Protein AF-A0A5C8SJ07-F1 (afdb_monomer_lite)

pLDDT: mean 75.59, std 15.66, range [39.44, 93.31]

Secondary structure (DSSP, 8-state):
--------------PPP---EEEEEEEEE-TTS-EEEEEEEEEEETTEEEEEEEEEE---TT-PPPEEEEEEEEE---SSEEEEEETTEEEEEESSSS---EE-STTS--S---EEEEE-

Structure (mmCIF, N/CA/C/O backbone):
data_AF-A0A5C8SJ07-F1
#
_entry.id   AF-A0A5C8SJ07-F1
#
loop_
_atom_site.group_PDB
_atom_site.id
_atom_site.type_symbol
_atom_site.label_atom_id
_atom_site.label_alt_id
_atom_site.label_comp_id
_atom_site.label_asym_id
_atom_site.label_entity_id
_atom_site.label_seq_id
_atom_site.pdbx_PDB_ins_code
_atom_site.Cartn_x
_atom_site.Cartn_y
_atom_site.Cartn_z
_atom_site.occupancy
_atom_site.B_iso_or_equiv
_atom_site.auth_seq_id
_atom_site.auth_comp_id
_atom_site.auth_asym_id
_atom_site.auth_atom_id
_atom_site.pdbx_PDB_model_num
ATOM 1 N N . MET A 1 1 ? 43.502 6.913 -53.478 1.00 39.53 1 MET A N 1
ATOM 2 C CA . MET A 1 1 ? 42.102 6.444 -53.401 1.00 39.53 1 MET A CA 1
ATOM 3 C C . MET A 1 1 ? 41.666 6.521 -51.945 1.00 39.53 1 MET A C 1
ATOM 5 O O . MET A 1 1 ? 42.313 5.914 -51.105 1.00 39.53 1 MET A O 1
ATOM 9 N N . ARG A 1 2 ? 40.687 7.379 -51.635 1.00 44.50 2 ARG A N 1
ATOM 10 C CA . ARG A 1 2 ? 40.181 7.646 -50.279 1.00 44.50 2 ARG A CA 1
ATOM 11 C C . ARG A 1 2 ? 38.867 6.889 -50.107 1.00 44.50 2 ARG A C 1
ATOM 13 O O . ARG A 1 2 ? 37.869 7.284 -50.701 1.00 44.50 2 ARG A O 1
ATOM 20 N N . THR A 1 3 ? 38.880 5.816 -49.329 1.00 44.19 3 THR A N 1
ATOM 21 C CA . THR A 1 3 ? 37.678 5.039 -49.014 1.00 44.19 3 THR A CA 1
ATOM 22 C C . THR A 1 3 ? 37.100 5.573 -47.709 1.00 44.19 3 THR A C 1
ATOM 24 O O . THR A 1 3 ? 37.643 5.321 -46.637 1.00 44.19 3 THR A O 1
ATOM 27 N N . PHE A 1 4 ? 36.036 6.370 -47.801 1.00 48.09 4 PHE A N 1
ATOM 28 C CA . PHE A 1 4 ? 35.247 6.788 -46.645 1.00 48.09 4 PHE A CA 1
ATOM 29 C C . PHE A 1 4 ? 34.226 5.691 -46.335 1.00 48.09 4 PHE A C 1
ATOM 31 O O . PHE A 1 4 ? 33.325 5.441 -47.131 1.00 48.09 4 PHE A O 1
ATOM 38 N N . LEU A 1 5 ? 34.383 5.029 -45.190 1.00 53.88 5 LEU A N 1
ATOM 39 C CA . LEU A 1 5 ? 33.366 4.149 -44.621 1.00 53.88 5 LEU A CA 1
ATOM 40 C C . LEU A 1 5 ? 32.414 5.004 -43.781 1.00 53.88 5 LEU A C 1
ATOM 42 O O . LEU A 1 5 ? 32.796 5.539 -42.741 1.00 53.88 5 LEU A O 1
ATOM 46 N N . THR A 1 6 ? 31.180 5.155 -44.246 1.00 49.78 6 THR A N 1
ATOM 47 C CA . THR A 1 6 ? 30.078 5.745 -43.486 1.00 49.78 6 THR A CA 1
ATOM 48 C C . THR A 1 6 ? 29.565 4.731 -42.461 1.00 49.78 6 THR A C 1
ATOM 50 O O . THR A 1 6 ? 28.969 3.717 -42.816 1.00 49.78 6 THR A O 1
ATOM 53 N N . LEU A 1 7 ? 29.793 5.005 -41.172 1.00 47.59 7 LEU A N 1
ATOM 54 C CA . LEU A 1 7 ? 29.119 4.312 -40.072 1.00 47.59 7 LEU A CA 1
ATOM 55 C C . LEU A 1 7 ? 27.637 4.714 -40.063 1.00 47.59 7 LEU A C 1
ATOM 57 O O . LEU A 1 7 ? 27.302 5.867 -39.796 1.00 47.59 7 LEU A O 1
ATOM 61 N N . ALA A 1 8 ? 26.747 3.760 -40.326 1.00 51.72 8 ALA A N 1
ATOM 62 C CA . ALA A 1 8 ? 25.323 3.913 -40.067 1.00 51.72 8 ALA A CA 1
ATOM 63 C C . ALA A 1 8 ? 25.077 3.795 -38.553 1.00 51.72 8 ALA A C 1
ATOM 65 O O . ALA A 1 8 ? 25.180 2.713 -37.977 1.00 51.72 8 ALA A O 1
ATOM 66 N N . ALA A 1 9 ? 24.777 4.917 -37.900 1.00 52.88 9 ALA A N 1
ATOM 67 C CA . ALA A 1 9 ? 24.314 4.933 -36.520 1.00 52.88 9 ALA A CA 1
ATOM 68 C C . ALA A 1 9 ? 22.879 4.388 -36.470 1.00 52.88 9 ALA A C 1
ATOM 70 O O . ALA A 1 9 ? 21.928 5.071 -36.850 1.00 52.88 9 ALA A O 1
ATOM 71 N N . VAL A 1 10 ? 22.716 3.147 -36.010 1.00 51.97 10 VAL A N 1
ATOM 72 C CA . VAL A 1 10 ? 21.402 2.601 -35.659 1.00 51.97 10 VAL A CA 1
ATOM 73 C C . VAL A 1 10 ? 20.993 3.241 -34.334 1.00 51.97 10 VAL A C 1
ATOM 75 O O . VAL A 1 10 ? 21.358 2.772 -33.259 1.00 51.97 10 VAL A O 1
ATOM 78 N N . ALA A 1 11 ? 20.268 4.356 -34.408 1.00 48.34 11 ALA A N 1
ATOM 79 C CA . ALA A 1 11 ? 19.545 4.892 -33.266 1.00 48.34 11 ALA A CA 1
ATOM 80 C C . ALA A 1 11 ? 18.408 3.916 -32.940 1.00 48.34 11 ALA A C 1
ATOM 82 O O . ALA A 1 11 ? 17.353 3.933 -33.574 1.00 48.34 11 ALA A O 1
ATOM 83 N N . ALA A 1 12 ? 18.645 3.020 -31.983 1.00 45.56 12 ALA A N 1
ATOM 84 C CA . ALA A 1 12 ? 17.585 2.239 -31.374 1.00 45.56 12 ALA A CA 1
ATOM 85 C C . ALA A 1 12 ? 16.629 3.221 -30.684 1.00 45.56 12 ALA A C 1
ATOM 87 O O . ALA A 1 12 ? 16.928 3.752 -29.616 1.00 45.56 12 ALA A O 1
ATOM 88 N N . LEU A 1 13 ? 15.498 3.499 -31.332 1.00 41.69 13 LEU A N 1
ATOM 89 C CA . LEU A 1 13 ? 14.326 4.085 -30.698 1.00 41.69 13 LEU A CA 1
ATOM 90 C C . LEU A 1 13 ? 13.856 3.082 -29.643 1.00 41.69 13 LEU A C 1
ATOM 92 O O . LEU A 1 13 ? 13.062 2.188 -29.924 1.00 41.69 13 LEU A O 1
ATOM 96 N N . SER A 1 14 ? 14.398 3.190 -28.433 1.00 39.44 14 SER A N 1
ATOM 97 C CA . SER A 1 14 ? 13.828 2.565 -27.253 1.00 39.44 14 SER A CA 1
ATOM 98 C C . SER A 1 14 ? 12.469 3.217 -27.027 1.00 39.44 14 SER A C 1
ATOM 100 O O . SER A 1 14 ? 12.353 4.269 -26.401 1.00 39.44 14 SER A O 1
ATOM 102 N N . THR A 1 15 ? 11.419 2.608 -27.581 1.00 41.66 15 THR A N 1
ATOM 103 C CA . THR A 1 15 ? 10.057 2.818 -27.091 1.00 41.66 15 THR A CA 1
ATOM 104 C C . THR A 1 15 ? 10.117 2.691 -25.573 1.00 41.66 15 THR A C 1
ATOM 106 O O . THR A 1 15 ? 10.616 1.659 -25.104 1.00 41.66 15 THR A O 1
ATOM 109 N N . PRO A 1 16 ? 9.701 3.710 -24.796 1.00 42.84 16 PRO A N 1
ATOM 110 C CA . PRO A 1 16 ? 9.651 3.564 -23.353 1.00 42.84 16 PRO A CA 1
ATOM 111 C C . PRO A 1 16 ? 8.791 2.333 -23.086 1.00 42.84 16 PRO A C 1
ATOM 113 O O . PRO A 1 16 ? 7.651 2.269 -23.548 1.00 42.84 16 PRO A O 1
ATOM 116 N N . ALA A 1 17 ? 9.383 1.322 -22.445 1.00 46.50 17 ALA A N 1
ATOM 117 C CA . ALA A 1 17 ? 8.635 0.168 -21.976 1.00 46.50 17 ALA A CA 1
ATOM 118 C C . ALA A 1 17 ? 7.409 0.711 -21.238 1.00 46.50 17 ALA A C 1
ATOM 120 O O . ALA A 1 17 ? 7.554 1.652 -20.448 1.00 46.50 17 ALA A O 1
ATOM 121 N N . ALA A 1 18 ? 6.225 0.201 -21.587 1.00 49.78 18 ALA A N 1
ATOM 122 C CA . ALA A 1 18 ? 4.975 0.614 -20.971 1.00 49.78 18 ALA A CA 1
ATOM 123 C C . ALA A 1 18 ? 5.182 0.686 -19.454 1.00 49.78 18 ALA A C 1
ATOM 125 O O . ALA A 1 18 ? 5.782 -0.209 -18.856 1.00 49.78 18 ALA A O 1
ATOM 126 N N . ALA A 1 19 ? 4.799 1.815 -18.867 1.00 59.19 19 ALA A N 1
ATOM 127 C CA . ALA A 1 19 ? 4.928 2.032 -17.442 1.00 59.19 19 ALA A CA 1
ATOM 128 C C . ALA A 1 19 ? 3.984 1.055 -16.739 1.00 59.19 19 ALA A C 1
ATOM 130 O O . ALA A 1 19 ? 2.793 1.333 -16.630 1.00 59.19 19 ALA A O 1
ATOM 131 N N . ASP A 1 20 ? 4.493 -0.107 -16.325 1.00 72.00 20 ASP A N 1
ATOM 132 C CA . ASP A 1 20 ? 3.668 -1.109 -15.661 1.00 72.00 20 ASP A CA 1
ATOM 133 C C . ASP A 1 20 ? 3.069 -0.490 -14.396 1.00 72.00 20 ASP A C 1
ATOM 135 O O . ASP A 1 20 ? 3.786 -0.143 -13.447 1.00 72.00 20 ASP A O 1
ATOM 139 N N . ARG A 1 21 ? 1.744 -0.333 -14.385 1.00 82.69 21 ARG A N 1
ATOM 140 C CA . ARG A 1 21 ? 1.019 0.186 -13.231 1.00 82.69 21 ARG A CA 1
ATOM 141 C C . ARG A 1 21 ? 0.333 -0.953 -12.499 1.00 82.69 21 ARG A C 1
ATOM 143 O O . ARG A 1 21 ? -0.510 -1.653 -13.060 1.00 82.69 21 ARG A O 1
ATOM 150 N N . PHE A 1 22 ? 0.634 -1.092 -11.214 1.00 79.38 22 PHE A N 1
ATOM 151 C CA . PHE A 1 22 ? 0.005 -2.068 -10.331 1.00 79.38 22 PHE A CA 1
ATOM 152 C C . PHE A 1 22 ? -0.730 -1.381 -9.191 1.00 79.38 22 PHE A C 1
ATOM 154 O O . PHE A 1 22 ? -0.283 -0.381 -8.632 1.00 79.38 22 PHE A O 1
ATOM 161 N N . GLU A 1 23 ? -1.855 -1.962 -8.806 1.00 84.75 23 GLU A N 1
ATOM 162 C CA . GLU A 1 23 ? -2.587 -1.593 -7.611 1.00 84.75 23 GLU A CA 1
ATOM 163 C C . GLU A 1 23 ? -2.786 -2.819 -6.723 1.00 84.75 23 GLU A C 1
ATOM 165 O O . GLU A 1 23 ? -3.324 -3.837 -7.160 1.00 84.75 23 GLU A O 1
ATOM 170 N N . ALA A 1 24 ? -2.385 -2.701 -5.461 1.00 82.31 24 ALA A N 1
ATOM 171 C CA . ALA A 1 24 ? -2.634 -3.685 -4.422 1.00 82.31 24 ALA A CA 1
ATOM 172 C C . ALA A 1 24 ? -3.577 -3.094 -3.374 1.00 82.31 24 ALA A C 1
ATOM 174 O O . ALA A 1 24 ? -3.329 -2.011 -2.839 1.00 82.31 24 ALA A O 1
ATOM 175 N N . ARG A 1 25 ? -4.658 -3.812 -3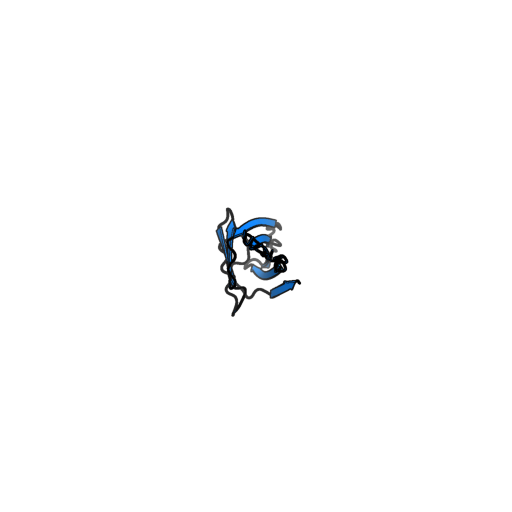.062 1.00 86.31 25 ARG A N 1
ATOM 176 C CA . ARG A 1 25 ? -5.587 -3.444 -1.985 1.00 86.31 25 ARG A CA 1
ATOM 177 C C . ARG A 1 25 ? -5.615 -4.505 -0.909 1.00 86.31 25 ARG A C 1
ATOM 179 O O . ARG A 1 25 ? -5.798 -5.674 -1.227 1.00 86.31 25 ARG A O 1
ATOM 186 N N . LEU A 1 26 ? -5.518 -4.088 0.344 1.00 85.50 26 LEU A N 1
ATOM 187 C CA . LEU A 1 26 ? -5.657 -4.953 1.504 1.00 85.50 26 LEU A CA 1
ATOM 188 C C . LEU A 1 26 ? -6.675 -4.354 2.470 1.00 85.50 26 LEU A C 1
ATOM 190 O O . LEU A 1 26 ? -6.654 -3.152 2.709 1.00 85.50 26 LEU A O 1
ATOM 194 N N . VAL A 1 27 ? -7.548 -5.191 3.024 1.00 87.50 27 VAL A N 1
ATOM 195 C CA . VAL A 1 27 ? -8.564 -4.793 4.003 1.00 87.50 27 VAL A CA 1
ATOM 196 C C . VAL A 1 27 ? -8.521 -5.781 5.160 1.00 87.50 27 VAL A C 1
ATOM 198 O O . VAL A 1 27 ? -8.497 -6.990 4.932 1.00 87.50 27 VAL A O 1
ATOM 201 N N . ALA A 1 28 ? -8.493 -5.276 6.390 1.00 87.12 28 ALA A N 1
ATOM 202 C CA . ALA A 1 28 ? -8.498 -6.085 7.600 1.00 87.12 28 ALA A CA 1
ATOM 203 C C . ALA A 1 28 ? -9.395 -5.447 8.673 1.00 87.12 28 ALA A C 1
ATOM 205 O O . ALA A 1 28 ? -9.332 -4.231 8.868 1.00 87.12 28 ALA A O 1
ATOM 206 N N . PRO A 1 29 ? -10.201 -6.236 9.402 1.00 87.81 29 PRO A N 1
ATOM 207 C CA . PRO A 1 29 ? -10.935 -5.729 10.553 1.00 87.81 29 PRO A CA 1
ATOM 208 C C . PRO A 1 29 ? -9.979 -5.401 11.710 1.00 87.81 29 PRO A C 1
ATOM 210 O O . PRO A 1 29 ? -8.948 -6.057 11.888 1.00 87.81 29 PRO A O 1
ATOM 213 N N . THR A 1 30 ? -10.331 -4.413 12.530 1.00 83.62 30 THR A N 1
ATOM 214 C CA . THR A 1 30 ? -9.642 -4.150 13.799 1.00 83.62 30 THR A CA 1
ATOM 215 C C . THR A 1 30 ? -10.284 -4.945 14.936 1.00 83.62 30 THR A C 1
ATOM 217 O O . THR A 1 30 ? -11.494 -5.188 14.912 1.00 83.62 30 THR A O 1
ATOM 220 N N . PRO A 1 31 ? -9.523 -5.308 15.986 1.00 83.75 31 PRO A N 1
ATOM 221 C CA . PRO A 1 31 ? -10.082 -5.964 17.172 1.00 83.75 31 PRO A CA 1
ATOM 222 C C . PRO A 1 31 ? -11.213 -5.176 17.858 1.00 83.75 31 PRO A C 1
ATOM 224 O O . PRO A 1 31 ? -12.008 -5.750 18.596 1.00 83.75 31 PRO A O 1
ATOM 227 N N . GLN A 1 32 ? -11.282 -3.861 17.640 1.00 86.00 32 GLN A N 1
ATOM 228 C CA . GLN A 1 32 ? -12.263 -2.951 18.232 1.00 86.00 32 GLN A CA 1
ATOM 229 C C . GLN A 1 32 ? -13.524 -2.756 17.367 1.00 86.00 32 GLN A C 1
ATOM 231 O O . GLN A 1 32 ? -14.389 -1.967 17.742 1.00 86.00 32 GLN A O 1
ATOM 236 N N . GLY A 1 33 ? -13.658 -3.481 16.249 1.00 83.06 33 GLY A N 1
ATOM 237 C CA . GLY A 1 33 ? -14.846 -3.434 15.386 1.00 83.06 33 GLY A CA 1
ATOM 238 C C . GLY A 1 33 ? -14.802 -2.361 14.294 1.00 83.06 33 GLY A C 1
ATOM 239 O O . GLY A 1 33 ? -15.850 -1.920 13.836 1.00 83.06 33 GLY A O 1
ATOM 240 N N . GLY A 1 34 ? -13.605 -1.924 13.904 1.00 87.75 34 GLY A N 1
ATOM 241 C CA . GLY A 1 34 ? -13.357 -1.030 12.773 1.00 87.75 34 GLY A CA 1
ATOM 242 C C . GLY A 1 34 ? -12.761 -1.746 11.563 1.00 87.75 34 GLY A C 1
ATOM 243 O O . GLY A 1 34 ? -12.554 -2.961 11.585 1.00 87.75 34 GLY A O 1
ATOM 244 N N . ILE A 1 35 ? -12.419 -0.983 10.525 1.00 90.31 35 ILE A N 1
ATOM 245 C CA . ILE A 1 35 ? -11.753 -1.482 9.315 1.00 90.31 35 ILE A CA 1
ATOM 246 C C . ILE A 1 35 ? -10.467 -0.686 9.078 1.00 90.31 35 ILE A C 1
ATOM 248 O O . ILE A 1 35 ? -10.462 0.543 9.113 1.00 90.31 35 ILE A O 1
ATOM 252 N N . LEU A 1 36 ? -9.375 -1.403 8.814 1.00 89.94 36 LEU A N 1
ATOM 253 C CA . LEU A 1 36 ? -8.164 -0.853 8.217 1.00 89.94 36 LEU A CA 1
ATOM 254 C C . LEU A 1 36 ? -8.111 -1.266 6.749 1.00 89.94 36 LEU A C 1
ATOM 256 O O . LEU A 1 36 ? -8.281 -2.441 6.419 1.00 89.94 36 LEU A O 1
ATOM 260 N N . ALA A 1 37 ? -7.788 -0.325 5.873 1.00 90.12 37 ALA A N 1
ATOM 261 C CA . ALA A 1 37 ? -7.526 -0.577 4.468 1.00 90.12 37 ALA A CA 1
ATOM 262 C C . ALA A 1 37 ? -6.179 0.025 4.055 1.00 90.12 37 ALA A C 1
ATOM 264 O O . ALA A 1 37 ? -5.816 1.116 4.485 1.00 90.12 37 ALA A O 1
ATOM 265 N N . ALA A 1 38 ? -5.440 -0.677 3.202 1.00 89.62 38 ALA A N 1
ATOM 266 C CA . ALA A 1 38 ? -4.289 -0.146 2.487 1.00 89.62 38 ALA A CA 1
ATOM 267 C C . ALA A 1 38 ? -4.530 -0.246 0.986 1.00 89.62 38 ALA A C 1
ATOM 269 O O . ALA A 1 38 ? -4.963 -1.281 0.476 1.00 89.62 38 ALA A O 1
ATOM 270 N N . ARG A 1 39 ? -4.201 0.828 0.277 1.00 90.31 39 ARG A N 1
ATOM 271 C CA . ARG A 1 39 ? -4.152 0.891 -1.179 1.00 90.31 39 ARG A CA 1
ATOM 272 C C . ARG A 1 39 ? -2.754 1.323 -1.586 1.00 90.31 39 ARG A C 1
ATOM 274 O O . ARG A 1 39 ? -2.353 2.442 -1.288 1.00 90.31 39 ARG A O 1
ATOM 281 N N . LEU A 1 40 ? -2.033 0.451 -2.273 1.00 87.88 40 LEU A N 1
ATOM 282 C CA . LEU A 1 40 ? -0.717 0.728 -2.829 1.00 87.88 40 LEU A CA 1
ATOM 283 C C . LEU A 1 40 ? -0.835 0.820 -4.346 1.00 87.88 40 LEU A C 1
ATOM 285 O O . LEU A 1 40 ? -1.309 -0.116 -4.980 1.00 87.88 40 LEU A O 1
ATOM 289 N N . ILE A 1 41 ? -0.408 1.943 -4.904 1.00 89.56 41 ILE A N 1
ATOM 290 C CA . ILE A 1 41 ? -0.244 2.163 -6.337 1.00 89.56 41 ILE A CA 1
ATOM 291 C C . ILE A 1 41 ? 1.250 2.156 -6.620 1.00 89.56 41 ILE A C 1
ATOM 293 O O . ILE A 1 41 ? 2.024 2.771 -5.887 1.00 89.56 41 ILE A O 1
ATOM 297 N N . VAL A 1 42 ? 1.636 1.449 -7.667 1.00 86.88 42 VAL A N 1
ATOM 298 C CA . VAL A 1 42 ? 3.008 1.263 -8.114 1.00 86.88 42 VAL A CA 1
ATOM 299 C C . VAL A 1 42 ? 3.037 1.624 -9.589 1.00 86.88 42 VAL A C 1
ATOM 301 O O . VAL A 1 42 ? 2.315 1.013 -10.365 1.00 86.88 42 VAL A O 1
ATOM 304 N N . ASP A 1 43 ? 3.851 2.599 -9.962 1.00 87.75 43 ASP A N 1
ATOM 305 C CA . ASP A 1 43 ? 4.061 3.039 -11.336 1.00 87.75 43 ASP A CA 1
ATOM 306 C C . ASP A 1 43 ? 5.525 2.749 -11.709 1.00 87.75 43 ASP A C 1
ATOM 308 O O . ASP A 1 43 ? 6.448 3.408 -11.216 1.00 87.75 43 ASP A O 1
ATOM 312 N N . GLY A 1 44 ? 5.751 1.725 -12.533 1.00 82.31 44 GLY A N 1
ATOM 313 C CA . GLY A 1 44 ? 7.068 1.384 -13.071 1.00 82.31 44 GLY A CA 1
ATOM 314 C C . GLY A 1 44 ? 7.476 2.307 -14.219 1.00 82.31 44 GLY A C 1
ATOM 315 O O . GLY A 1 44 ? 6.633 2.816 -14.949 1.00 82.31 44 GLY A O 1
ATOM 316 N N . GLY A 1 45 ? 8.774 2.539 -14.407 1.00 77.94 45 GLY A N 1
ATOM 317 C CA . GLY A 1 45 ? 9.262 3.304 -15.550 1.00 77.94 45 GLY A CA 1
ATOM 318 C C . GLY A 1 45 ? 10.781 3.263 -15.731 1.00 77.94 45 GLY A C 1
ATOM 319 O O . GLY A 1 45 ? 11.503 2.690 -14.908 1.00 77.94 45 GLY A O 1
ATOM 320 N N . PRO A 1 46 ? 11.296 3.889 -16.806 1.00 69.25 46 PRO A N 1
ATOM 321 C CA . PRO A 1 46 ? 12.730 4.021 -17.039 1.00 69.25 46 PRO A CA 1
ATOM 322 C C . PRO A 1 46 ? 13.350 4.879 -15.926 1.00 69.25 46 PRO A C 1
ATOM 324 O O . PRO A 1 46 ? 13.238 6.102 -15.926 1.00 69.25 46 PRO A O 1
ATOM 327 N N . GLY A 1 47 ? 13.954 4.222 -14.935 1.00 75.69 47 GLY A N 1
ATOM 328 C CA . GLY A 1 47 ? 14.533 4.865 -13.749 1.00 75.69 47 GLY A CA 1
ATOM 329 C C . GLY A 1 47 ? 14.066 4.295 -12.409 1.00 75.69 47 GLY A C 1
ATOM 330 O O . GLY A 1 47 ? 14.558 4.739 -11.375 1.00 75.69 47 GLY A O 1
ATOM 331 N N . GLY A 1 48 ? 13.154 3.318 -12.403 1.00 83.75 48 GLY A N 1
ATOM 332 C CA . GLY A 1 48 ? 12.713 2.647 -11.184 1.00 83.75 48 GLY A CA 1
ATOM 333 C C . GLY A 1 48 ? 11.199 2.607 -11.050 1.00 83.75 48 GLY A C 1
ATOM 334 O O . GLY A 1 48 ? 10.457 2.651 -12.028 1.00 83.75 48 GLY A O 1
ATOM 335 N N . VAL A 1 49 ? 10.748 2.531 -9.807 1.00 85.94 49 VAL A N 1
ATOM 336 C CA . VAL A 1 49 ? 9.341 2.417 -9.448 1.00 85.94 49 VAL A CA 1
ATOM 337 C C . VAL A 1 49 ? 8.967 3.600 -8.576 1.00 85.94 49 VAL A C 1
ATOM 339 O O . VAL A 1 49 ? 9.640 3.882 -7.585 1.00 85.94 49 VAL A O 1
ATOM 342 N N . ARG A 1 50 ? 7.885 4.293 -8.920 1.00 91.31 50 ARG A N 1
ATOM 343 C CA . ARG A 1 50 ? 7.223 5.243 -8.023 1.00 91.31 50 ARG A CA 1
ATOM 344 C C . ARG A 1 50 ? 6.098 4.518 -7.321 1.00 91.31 50 ARG A C 1
ATOM 346 O O . ARG A 1 50 ? 5.397 3.720 -7.931 1.00 91.31 50 ARG A O 1
ATOM 353 N N . TRP A 1 51 ? 5.917 4.787 -6.042 1.00 89.75 51 TRP A N 1
ATOM 354 C CA . TRP A 1 51 ? 4.842 4.173 -5.284 1.00 89.75 51 TRP A CA 1
ATOM 355 C C . TRP A 1 51 ? 4.095 5.215 -4.465 1.00 89.75 51 TRP A C 1
ATOM 357 O O . TRP A 1 51 ? 4.657 6.213 -4.016 1.00 89.75 51 TRP A O 1
ATOM 367 N N . THR A 1 52 ? 2.801 4.982 -4.283 1.00 91.94 52 THR A N 1
ATOM 368 C CA . THR A 1 52 ? 1.918 5.767 -3.421 1.00 91.94 52 THR A CA 1
ATOM 369 C C . THR A 1 52 ? 1.090 4.808 -2.586 1.00 91.94 52 THR A C 1
ATOM 371 O O . THR A 1 52 ? 0.391 3.959 -3.132 1.00 91.94 52 THR A O 1
ATOM 374 N N . MET A 1 53 ? 1.152 4.936 -1.265 1.00 90.44 53 MET A N 1
ATOM 375 C CA . MET A 1 53 ? 0.374 4.132 -0.333 1.00 90.44 53 MET A CA 1
ATOM 376 C C . MET A 1 53 ? -0.615 5.009 0.422 1.00 90.44 53 MET A C 1
ATOM 378 O O . MET A 1 53 ? -0.206 5.947 1.093 1.00 90.44 53 MET A O 1
ATOM 382 N N . ALA A 1 54 ? -1.899 4.680 0.358 1.00 92.06 54 ALA A N 1
ATOM 383 C CA . ALA A 1 54 ? -2.928 5.260 1.208 1.00 92.06 54 ALA A CA 1
ATOM 384 C C . ALA A 1 54 ? -3.368 4.226 2.245 1.00 92.06 54 ALA A C 1
ATOM 386 O O . ALA A 1 54 ? -3.764 3.117 1.882 1.00 92.06 54 ALA A O 1
ATOM 387 N N . CYS A 1 55 ? -3.308 4.594 3.520 1.00 90.62 55 CYS A N 1
ATOM 388 C CA . CYS A 1 55 ? -3.809 3.799 4.629 1.00 90.62 55 CYS A CA 1
ATOM 389 C C . CYS A 1 55 ? -5.003 4.503 5.258 1.00 90.62 55 CYS A C 1
ATOM 391 O O . CYS A 1 55 ? -4.903 5.644 5.713 1.00 90.62 55 CYS A O 1
ATOM 393 N N . THR A 1 56 ? -6.129 3.807 5.258 1.00 92.12 56 THR A N 1
ATOM 394 C CA . THR A 1 56 ? -7.404 4.275 5.782 1.00 92.12 56 THR A CA 1
ATOM 395 C C . THR A 1 56 ? -7.735 3.470 7.025 1.00 92.12 56 THR A C 1
ATOM 397 O O . THR A 1 56 ? -7.764 2.245 6.988 1.00 92.12 56 THR A O 1
ATOM 400 N N . ASP A 1 57 ? -7.986 4.170 8.119 1.00 91.12 57 ASP A N 1
ATOM 401 C CA . ASP A 1 57 ? -8.584 3.638 9.333 1.00 91.12 57 ASP A CA 1
ATOM 402 C C . ASP A 1 57 ? -9.987 4.222 9.420 1.00 91.12 57 ASP A C 1
ATOM 404 O O . ASP A 1 57 ? -10.131 5.437 9.522 1.00 91.12 57 ASP A O 1
ATOM 408 N N . GLU A 1 58 ? -11.021 3.392 9.328 1.00 90.25 58 GLU A N 1
ATOM 409 C CA . GLU A 1 58 ? -12.415 3.856 9.362 1.00 90.25 58 GLU A CA 1
ATOM 410 C C . GLU A 1 58 ? -12.868 4.265 10.773 1.00 90.25 58 GLU A C 1
ATOM 412 O O . GLU A 1 58 ? -13.997 4.716 10.958 1.00 90.25 58 GLU A O 1
ATOM 417 N N . GLY A 1 59 ? -11.984 4.165 11.770 1.00 85.31 59 GLY A N 1
ATOM 418 C CA . GLY A 1 59 ? -12.340 4.381 13.163 1.00 85.31 59 GLY A CA 1
ATOM 419 C C . GLY A 1 59 ? -12.908 3.109 13.777 1.00 85.31 59 GLY A C 1
ATOM 420 O O . GLY A 1 59 ? -12.629 2.008 13.309 1.00 85.31 59 GLY A O 1
ATOM 421 N N . ASP A 1 60 ? -13.633 3.219 14.883 1.00 87.62 60 ASP A N 1
ATOM 422 C CA . ASP A 1 60 ? -14.314 2.071 15.485 1.00 87.62 60 ASP A CA 1
ATOM 423 C C . ASP A 1 60 ? -15.574 2.475 16.260 1.00 87.62 60 ASP A C 1
ATOM 425 O O . ASP A 1 60 ? -15.857 3.653 16.490 1.00 87.62 60 ASP A O 1
ATOM 429 N N . LEU A 1 61 ? -16.320 1.461 16.707 1.00 80.56 61 LEU A N 1
ATOM 430 C CA . LEU A 1 61 ? -17.535 1.619 17.510 1.00 80.56 61 LEU A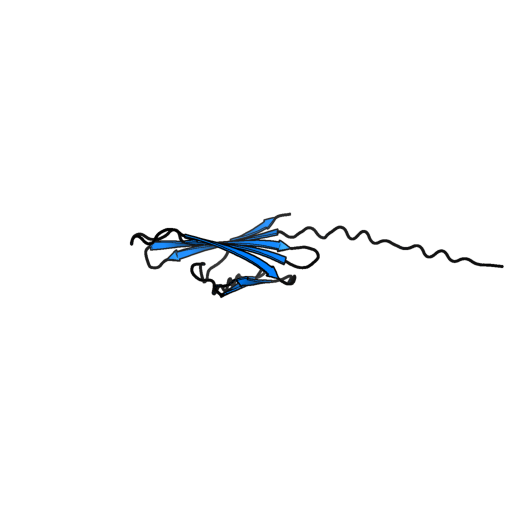 CA 1
ATOM 431 C C . LEU A 1 61 ? -17.275 2.222 18.903 1.00 80.56 61 LEU A C 1
ATOM 433 O O . LEU A 1 61 ? -18.221 2.555 19.610 1.00 80.56 61 LEU A O 1
ATOM 437 N N . ARG A 1 62 ? -16.007 2.361 19.314 1.00 83.44 62 ARG A N 1
ATOM 438 C CA . ARG A 1 62 ? -15.596 2.966 20.590 1.00 83.44 62 ARG A CA 1
ATOM 439 C C . ARG A 1 62 ? -15.272 4.456 20.449 1.00 83.44 62 ARG A C 1
ATOM 441 O O . ARG A 1 62 ? -14.785 5.061 21.400 1.00 83.44 62 ARG A O 1
ATOM 448 N N . GLY A 1 63 ? -15.557 5.049 19.289 1.00 81.88 63 GLY A N 1
ATOM 449 C CA . GLY A 1 63 ? -15.415 6.484 19.048 1.00 81.88 63 GLY A CA 1
ATOM 450 C C . GLY A 1 63 ? -14.025 6.904 18.576 1.00 81.88 63 GLY A C 1
ATOM 451 O O . GLY A 1 63 ? -13.734 8.100 18.540 1.00 81.88 63 GLY A O 1
ATOM 452 N N . ARG A 1 64 ? -13.154 5.962 18.192 1.00 86.25 64 ARG A N 1
ATOM 453 C CA . ARG A 1 64 ? -11.896 6.315 17.528 1.00 86.25 64 ARG A CA 1
ATOM 454 C C . ARG A 1 64 ? -12.218 6.938 16.163 1.00 86.25 64 ARG A C 1
ATOM 456 O O . ARG A 1 64 ? -12.937 6.315 15.385 1.00 86.25 64 ARG A O 1
ATOM 463 N N . PRO A 1 65 ? -11.708 8.141 15.847 1.00 87.00 65 PRO A N 1
ATOM 464 C CA . PRO A 1 65 ? -12.056 8.818 14.605 1.00 87.00 65 PRO A CA 1
ATOM 465 C C . PRO A 1 65 ? -11.400 8.142 13.403 1.00 87.00 65 PRO A C 1
ATOM 467 O O . PRO A 1 65 ? -10.280 7.631 13.507 1.00 87.00 65 PRO A O 1
ATOM 470 N N . ALA A 1 66 ? -12.072 8.226 12.255 1.00 90.44 66 ALA A N 1
ATOM 471 C CA . ALA A 1 66 ? -11.503 7.816 10.984 1.00 90.44 66 ALA A CA 1
ATOM 472 C C . ALA A 1 66 ? -10.269 8.665 10.631 1.00 90.44 66 ALA A C 1
ATOM 474 O O . ALA A 1 66 ? -10.225 9.870 10.896 1.00 90.44 66 ALA A O 1
ATOM 475 N N . ARG A 1 67 ? -9.251 8.043 10.032 1.00 91.69 67 ARG A N 1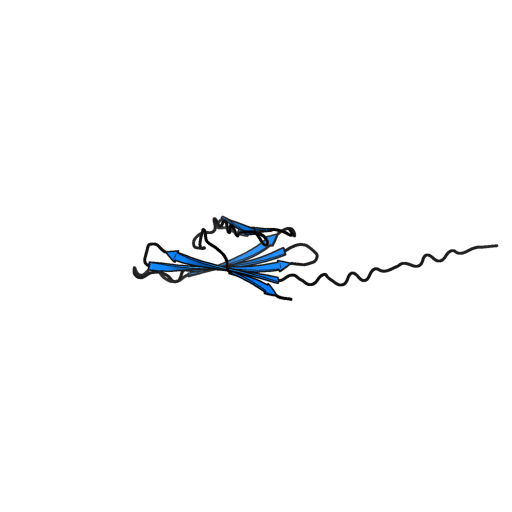
ATOM 476 C CA . ARG A 1 67 ? -8.010 8.701 9.604 1.00 91.69 67 ARG A CA 1
ATOM 477 C C . ARG A 1 67 ? -7.562 8.170 8.253 1.00 91.69 67 ARG A C 1
ATOM 479 O O . ARG A 1 67 ? -7.674 6.982 7.974 1.00 91.69 67 ARG A O 1
ATOM 486 N N . ILE A 1 68 ? -6.986 9.052 7.445 1.00 92.19 68 ILE A N 1
ATOM 487 C CA . ILE A 1 68 ? -6.329 8.693 6.189 1.00 92.19 68 ILE A CA 1
ATOM 488 C C . ILE A 1 68 ? -4.900 9.218 6.250 1.00 92.19 68 ILE A C 1
ATOM 490 O O . ILE A 1 68 ? -4.681 10.381 6.588 1.00 92.19 68 ILE A O 1
ATOM 494 N N . ARG A 1 69 ? -3.932 8.361 5.934 1.00 91.81 69 ARG A N 1
ATOM 495 C CA . ARG A 1 69 ? -2.526 8.736 5.765 1.00 91.81 69 ARG A CA 1
ATOM 496 C C . ARG A 1 69 ? -2.055 8.301 4.391 1.00 91.81 69 ARG A C 1
ATOM 498 O O . ARG A 1 69 ? -2.356 7.188 3.965 1.00 91.81 69 ARG A O 1
ATOM 505 N N . THR A 1 70 ? -1.321 9.178 3.718 1.00 93.31 70 THR A N 1
ATOM 506 C CA . THR A 1 70 ? -0.789 8.918 2.382 1.00 93.31 70 THR A CA 1
ATOM 507 C C . THR A 1 70 ? 0.720 9.074 2.397 1.00 93.31 70 THR A C 1
ATOM 509 O O . THR A 1 70 ? 1.244 10.082 2.865 1.00 93.31 70 THR A O 1
ATOM 512 N N . TYR A 1 71 ? 1.398 8.083 1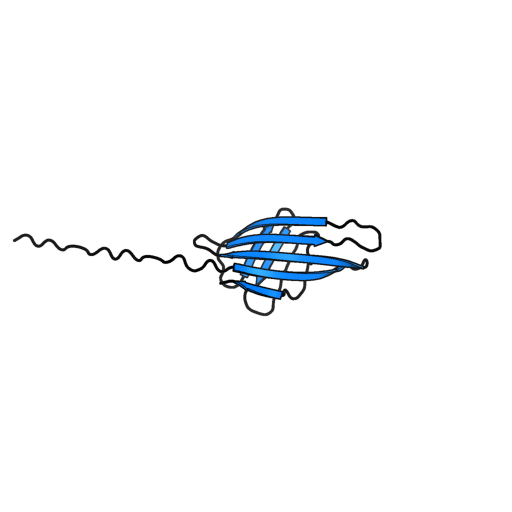.841 1.00 91.38 71 TYR A N 1
ATOM 513 C CA . TYR A 1 71 ? 2.840 8.012 1.699 1.00 91.38 71 TYR A CA 1
ATOM 514 C C . TYR A 1 71 ? 3.193 7.887 0.233 1.00 91.38 71 TYR A C 1
ATOM 516 O O . TYR A 1 71 ? 2.453 7.288 -0.546 1.00 91.38 71 TYR A O 1
ATOM 524 N N . GLN A 1 72 ? 4.347 8.415 -0.135 1.00 92.94 72 GLN A N 1
ATOM 525 C CA . GLN A 1 72 ? 4.862 8.310 -1.487 1.00 92.94 72 GLN A CA 1
ATOM 526 C C . GLN A 1 72 ? 6.374 8.186 -1.456 1.00 92.94 72 GLN A C 1
ATOM 528 O O . GLN A 1 72 ? 7.032 8.696 -0.547 1.00 92.94 72 GLN A O 1
ATOM 533 N N . GLY A 1 73 ? 6.917 7.544 -2.476 1.00 91.19 73 GLY A N 1
ATOM 534 C CA . GLY A 1 73 ? 8.351 7.437 -2.637 1.00 91.19 73 GLY A CA 1
ATOM 535 C C . GLY A 1 73 ? 8.722 6.773 -3.945 1.00 91.19 73 GLY A C 1
ATOM 536 O O . GLY A 1 73 ? 7.892 6.554 -4.832 1.00 91.19 73 GLY A O 1
ATOM 537 N N . SER A 1 74 ? 10.003 6.461 -4.051 1.00 90.75 74 SER A N 1
ATOM 538 C CA . SER A 1 74 ? 10.559 5.699 -5.155 1.00 90.75 74 SER A CA 1
ATOM 539 C C . SER A 1 74 ? 11.376 4.524 -4.636 1.00 90.75 74 SER A C 1
ATOM 541 O O . SER A 1 74 ? 11.801 4.497 -3.479 1.00 90.75 74 SER A O 1
ATOM 543 N N . ALA A 1 75 ? 11.554 3.531 -5.493 1.00 85.31 75 ALA A N 1
ATOM 544 C CA . ALA A 1 75 ? 12.379 2.364 -5.251 1.00 85.31 75 ALA A CA 1
ATOM 545 C C . ALA A 1 75 ? 13.081 1.952 -6.553 1.00 85.31 75 ALA A C 1
ATOM 547 O O . ALA A 1 75 ? 12.592 2.282 -7.641 1.00 85.31 75 ALA A O 1
ATOM 548 N N . PRO A 1 76 ? 14.210 1.228 -6.473 1.00 84.31 76 PRO A N 1
ATOM 549 C CA . PRO A 1 76 ? 14.754 0.522 -7.625 1.00 84.31 76 PRO A CA 1
ATOM 550 C C . PRO A 1 76 ? 13.692 -0.374 -8.269 1.00 84.31 76 PRO A C 1
ATOM 552 O O . PRO A 1 76 ? 12.789 -0.869 -7.590 1.00 84.31 76 PRO A O 1
ATOM 555 N N . PHE A 1 77 ? 13.793 -0.565 -9.584 1.00 77.38 77 PHE A N 1
ATOM 556 C CA . PHE A 1 77 ? 12.936 -1.520 -10.270 1.00 77.38 77 PHE A CA 1
ATOM 557 C C . PHE A 1 77 ? 13.380 -2.935 -9.935 1.00 77.38 77 PHE A C 1
ATOM 559 O O . PHE A 1 77 ? 14.510 -3.317 -10.222 1.00 77.38 77 PHE A O 1
ATOM 566 N N . GLU A 1 78 ? 12.458 -3.691 -9.358 1.00 77.44 78 GLU A N 1
ATOM 567 C CA . GLU A 1 78 ? 12.617 -5.103 -9.062 1.00 77.44 78 GLU A CA 1
ATOM 568 C C . GLU A 1 78 ? 11.424 -5.834 -9.697 1.00 77.44 78 GLU A C 1
ATOM 570 O O . GLU A 1 78 ? 10.273 -5.442 -9.480 1.00 77.44 78 GLU A O 1
ATOM 575 N N . PRO A 1 79 ? 11.656 -6.872 -10.515 1.00 70.50 79 PRO A N 1
ATOM 576 C CA . PRO A 1 79 ? 10.598 -7.493 -11.311 1.00 70.50 79 PRO A CA 1
ATOM 577 C C . PRO A 1 79 ? 9.601 -8.313 -10.479 1.00 70.50 79 PRO A C 1
ATOM 579 O O . PRO A 1 79 ? 8.502 -8.608 -10.949 1.00 70.50 79 PRO A O 1
ATOM 582 N N . GLU A 1 80 ? 9.975 -8.712 -9.261 1.00 76.69 80 GLU A N 1
ATOM 583 C CA . GLU A 1 80 ? 9.191 -9.647 -8.443 1.00 76.69 80 GLU A CA 1
ATOM 584 C C . GLU A 1 80 ? 8.667 -9.050 -7.137 1.00 76.69 80 GLU A C 1
ATOM 586 O O . GLU A 1 80 ? 7.750 -9.613 -6.533 1.00 76.69 80 GLU A O 1
ATOM 591 N N . TRP A 1 81 ? 9.181 -7.898 -6.706 1.00 80.31 81 TRP A N 1
ATOM 592 C CA . TRP A 1 81 ? 8.724 -7.229 -5.494 1.00 80.31 81 TRP A CA 1
ATOM 593 C C . TRP A 1 81 ? 8.891 -5.716 -5.567 1.00 80.31 81 TRP A C 1
ATOM 595 O O . TRP A 1 81 ? 9.672 -5.189 -6.341 1.00 80.31 81 TRP A O 1
ATOM 605 N N . VAL A 1 82 ? 8.184 -5.001 -4.700 1.00 81.81 82 VAL A N 1
ATOM 606 C CA . VAL A 1 82 ? 8.357 -3.567 -4.472 1.00 81.81 82 VAL A CA 1
ATOM 607 C C . VAL A 1 82 ? 8.579 -3.350 -2.990 1.00 81.81 82 VAL A C 1
ATOM 609 O O . VAL A 1 82 ? 7.794 -3.820 -2.164 1.00 81.81 82 VAL A O 1
ATOM 612 N N . MET A 1 83 ? 9.636 -2.620 -2.649 1.00 86.38 83 MET A N 1
ATOM 613 C CA . MET A 1 83 ? 9.919 -2.199 -1.282 1.00 86.38 83 MET A CA 1
ATOM 614 C C . MET A 1 83 ? 9.805 -0.686 -1.182 1.00 86.38 83 MET A C 1
ATOM 616 O O . MET A 1 83 ? 10.311 0.031 -2.039 1.00 86.38 83 MET A O 1
ATOM 620 N N . GLY A 1 84 ? 9.191 -0.197 -0.113 1.00 85.75 84 GLY A N 1
ATOM 621 C CA . GLY A 1 84 ? 9.155 1.231 0.173 1.00 85.75 84 GLY A CA 1
ATOM 622 C C . GLY A 1 84 ? 9.389 1.517 1.644 1.00 85.75 84 GLY A C 1
ATOM 623 O O . GLY A 1 84 ? 9.140 0.677 2.513 1.00 85.75 84 GLY A O 1
ATOM 624 N N . THR A 1 85 ? 9.884 2.721 1.903 1.00 87.75 85 THR A N 1
ATOM 625 C CA . THR A 1 85 ? 10.128 3.255 3.243 1.00 87.75 85 THR A CA 1
ATOM 626 C C . THR A 1 85 ? 9.355 4.558 3.381 1.00 87.75 85 THR A C 1
ATOM 628 O O . THR A 1 85 ? 9.434 5.417 2.506 1.00 87.75 85 THR A O 1
ATOM 631 N N . ALA A 1 86 ? 8.626 4.703 4.480 1.00 85.81 86 ALA A N 1
ATOM 632 C CA . ALA A 1 86 ? 7.958 5.930 4.894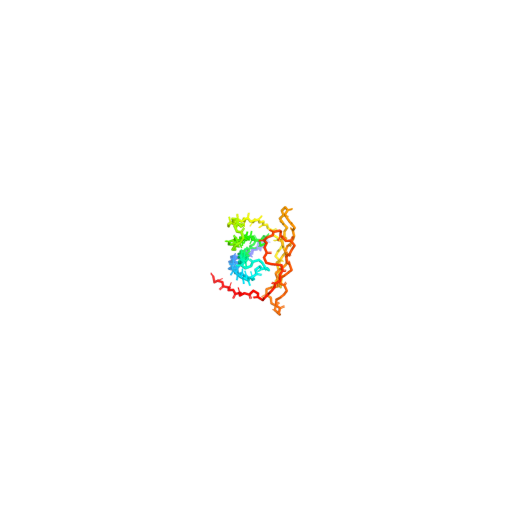 1.00 85.81 86 ALA A CA 1
ATOM 633 C C . ALA A 1 86 ? 8.357 6.245 6.353 1.00 85.81 86 ALA A C 1
ATOM 635 O O . ALA A 1 86 ? 8.975 5.392 6.999 1.00 85.81 86 ALA A O 1
ATOM 636 N N . PRO A 1 87 ? 8.046 7.437 6.893 1.00 84.88 87 PRO A N 1
ATOM 637 C CA . PRO A 1 87 ? 8.416 7.795 8.268 1.00 84.88 87 PRO A CA 1
ATOM 638 C C . PRO A 1 87 ? 7.989 6.766 9.329 1.00 84.88 87 PRO A C 1
ATOM 640 O O . PRO A 1 87 ? 8.676 6.570 10.325 1.00 84.88 87 PRO A O 1
ATOM 643 N N . GLU A 1 88 ? 6.885 6.067 9.091 1.00 82.12 88 GLU A N 1
ATOM 644 C CA . GLU A 1 88 ? 6.252 5.124 10.009 1.00 82.12 88 GLU A CA 1
ATOM 645 C C . GLU A 1 88 ? 6.749 3.685 9.842 1.00 82.12 88 GLU A C 1
ATOM 647 O O . GLU A 1 88 ? 6.265 2.795 10.536 1.00 82.12 88 GLU A O 1
ATOM 652 N N . GLY A 1 89 ? 7.687 3.423 8.924 1.00 83.44 89 GLY A N 1
ATOM 653 C CA . GLY A 1 89 ? 8.244 2.089 8.714 1.00 83.44 89 GLY A CA 1
ATOM 654 C C . GLY A 1 89 ? 8.461 1.715 7.251 1.00 83.44 89 GLY A C 1
ATOM 655 O O . GLY A 1 89 ? 8.750 2.542 6.388 1.00 83.44 89 GLY A O 1
ATOM 656 N N . ARG A 1 90 ? 8.373 0.415 6.969 1.00 85.31 90 ARG A N 1
ATOM 657 C CA . ARG A 1 90 ? 8.673 -0.163 5.658 1.00 85.31 90 ARG A CA 1
ATOM 658 C C . ARG A 1 90 ? 7.547 -1.079 5.216 1.00 85.31 90 ARG A C 1
ATOM 660 O O . ARG A 1 90 ? 6.862 -1.686 6.040 1.00 85.31 90 ARG A O 1
ATOM 667 N N . PHE A 1 91 ? 7.397 -1.215 3.908 1.00 83.44 91 PHE A N 1
ATOM 668 C CA . PHE A 1 91 ? 6.552 -2.242 3.322 1.00 83.44 91 PHE A CA 1
ATOM 669 C C . PHE A 1 91 ? 7.312 -3.038 2.267 1.00 83.44 91 PHE A C 1
ATOM 671 O O . PHE A 1 91 ? 8.293 -2.572 1.684 1.00 83.44 91 PHE A O 1
ATOM 678 N N . THR A 1 92 ? 6.845 -4.255 2.023 1.00 82.88 92 THR A N 1
ATOM 679 C CA . THR A 1 92 ? 7.252 -5.082 0.885 1.00 82.88 92 THR A CA 1
ATOM 680 C C . THR A 1 92 ? 6.006 -5.688 0.259 1.00 82.88 92 THR A C 1
ATOM 682 O O . THR A 1 92 ? 5.135 -6.178 0.977 1.00 82.88 92 THR A O 1
ATOM 685 N N . LEU A 1 93 ? 5.911 -5.631 -1.066 1.00 79.19 93 LEU A N 1
ATOM 686 C CA . LEU A 1 93 ? 4.853 -6.246 -1.856 1.00 79.19 93 LEU A CA 1
ATOM 687 C C . LEU A 1 93 ? 5.486 -7.192 -2.871 1.00 79.19 93 LEU A C 1
ATOM 689 O O . LEU A 1 93 ? 6.242 -6.735 -3.716 1.00 79.19 93 LEU A O 1
ATOM 693 N N . ALA A 1 94 ? 5.132 -8.474 -2.839 1.00 76.25 94 ALA A N 1
ATOM 694 C CA . ALA A 1 94 ? 5.442 -9.385 -3.936 1.00 76.25 94 ALA A CA 1
ATOM 695 C C . ALA A 1 94 ? 4.483 -9.135 -5.116 1.00 76.25 94 ALA A C 1
ATOM 697 O O . ALA A 1 94 ? 3.264 -9.121 -4.933 1.00 76.25 94 ALA A O 1
ATOM 698 N N . LEU A 1 95 ? 5.031 -8.940 -6.317 1.00 69.25 95 LEU A N 1
ATOM 699 C CA . LEU A 1 95 ? 4.276 -8.773 -7.566 1.00 69.25 95 LEU A CA 1
ATOM 700 C C . LEU A 1 95 ? 3.923 -10.124 -8.213 1.00 69.25 95 LEU A C 1
ATOM 702 O O . LEU A 1 95 ? 3.021 -10.197 -9.047 1.00 69.25 95 LEU A O 1
ATOM 706 N N . ARG A 1 96 ? 4.617 -11.203 -7.823 1.00 64.56 96 ARG A N 1
ATOM 707 C CA . ARG A 1 96 ? 4.380 -12.592 -8.250 1.00 64.56 96 ARG A CA 1
ATOM 708 C C . ARG A 1 96 ? 4.463 -13.544 -7.051 1.00 64.56 96 ARG A C 1
ATOM 710 O O . ARG A 1 96 ? 5.182 -13.280 -6.094 1.00 64.56 96 ARG A O 1
ATOM 717 N N . GLY A 1 97 ? 3.741 -14.666 -7.109 1.00 56.91 97 GLY A N 1
ATOM 718 C CA . GLY A 1 97 ? 3.667 -15.641 -6.009 1.00 56.91 97 GLY A CA 1
ATOM 719 C C . GLY A 1 97 ? 2.591 -15.320 -4.959 1.00 56.91 97 GLY A C 1
ATOM 720 O O . GLY A 1 97 ? 1.858 -14.339 -5.074 1.00 56.91 97 GLY A O 1
ATOM 721 N N . ARG A 1 98 ? 2.429 -16.193 -3.951 1.00 50.31 98 ARG A N 1
ATOM 722 C CA . ARG A 1 98 ? 1.442 -15.981 -2.876 1.00 50.31 98 ARG A CA 1
ATOM 723 C C . ARG A 1 98 ? 1.879 -14.789 -2.014 1.00 50.31 98 ARG A C 1
ATOM 725 O O . ARG A 1 98 ? 3.018 -14.776 -1.552 1.00 50.31 98 ARG A O 1
ATOM 732 N N . PRO A 1 99 ? 1.005 -13.795 -1.805 1.00 51.38 99 PRO A N 1
ATOM 733 C CA . PRO A 1 99 ? 1.444 -12.475 -1.392 1.00 51.38 99 PRO A CA 1
ATOM 734 C C . PRO A 1 99 ? 1.740 -12.424 0.106 1.00 51.38 99 PRO A C 1
ATOM 736 O O . PRO A 1 99 ? 0.860 -12.641 0.937 1.00 51.38 99 PRO A O 1
ATOM 739 N N . LEU A 1 100 ? 2.972 -12.062 0.446 1.00 50.31 100 LEU A N 1
ATOM 740 C CA . LEU A 1 100 ? 3.306 -11.518 1.754 1.00 50.31 100 LEU A CA 1
ATOM 741 C C . LEU A 1 100 ? 3.415 -10.005 1.585 1.00 50.31 100 LEU A C 1
ATOM 743 O O . LEU A 1 100 ? 4.457 -9.491 1.187 1.00 50.31 100 LEU A O 1
ATOM 747 N N . LEU A 1 101 ? 2.319 -9.289 1.854 1.00 58.41 101 LEU A N 1
ATOM 748 C CA . LEU A 1 101 ? 2.451 -7.884 2.216 1.00 58.41 101 LEU A CA 1
ATOM 749 C C . LEU A 1 101 ? 2.955 -7.863 3.661 1.00 58.41 101 LEU A C 1
ATOM 751 O O . LEU A 1 101 ? 2.194 -8.160 4.580 1.00 58.41 101 LEU A O 1
ATOM 755 N N . ALA A 1 102 ? 4.232 -7.560 3.867 1.00 52.75 102 ALA A N 1
ATOM 756 C CA . ALA A 1 102 ? 4.745 -7.266 5.199 1.00 52.75 102 ALA A CA 1
ATOM 757 C C . ALA A 1 102 ? 4.755 -5.746 5.341 1.00 52.75 102 ALA A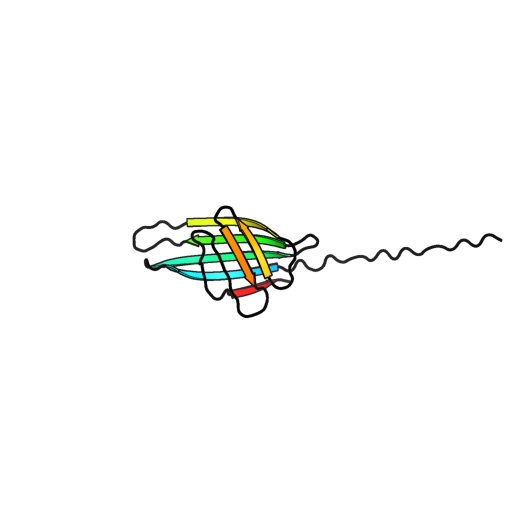 C 1
ATOM 759 O O . ALA A 1 102 ? 5.569 -5.085 4.696 1.00 52.75 102 ALA A O 1
ATOM 760 N N . THR A 1 103 ? 3.840 -5.173 6.125 1.00 59.91 103 THR A N 1
ATOM 761 C CA . THR A 1 103 ? 3.895 -3.742 6.454 1.00 59.91 103 THR A CA 1
ATOM 762 C C . THR A 1 103 ? 4.141 -3.535 7.938 1.00 59.91 103 THR A C 1
ATOM 764 O O . THR A 1 103 ? 3.456 -4.100 8.793 1.00 59.91 103 THR A O 1
ATOM 767 N N . SER A 1 104 ? 5.150 -2.713 8.229 1.00 58.59 104 SER A N 1
ATOM 768 C CA . SER A 1 104 ? 5.392 -2.134 9.547 1.00 58.59 104 SER A CA 1
ATOM 769 C C . SER A 1 104 ? 4.891 -0.690 9.658 1.00 58.59 104 SER A C 1
ATOM 771 O O . SER A 1 104 ? 5.186 -0.048 10.657 1.00 58.59 104 SER A O 1
ATOM 773 N N . LEU A 1 105 ? 4.115 -0.191 8.683 1.00 73.50 105 LEU A N 1
ATOM 774 C CA . LEU A 1 105 ? 3.564 1.165 8.709 1.00 73.50 105 LEU A CA 1
ATOM 775 C C . LEU A 1 105 ? 2.402 1.275 9.698 1.00 73.50 105 LEU A C 1
ATOM 777 O O . LEU A 1 105 ? 1.433 0.508 9.645 1.00 73.50 105 LEU A O 1
ATOM 781 N N . GLU A 1 106 ? 2.494 2.247 10.602 1.00 74.31 106 GLU A N 1
ATOM 782 C CA . GLU A 1 106 ? 1.483 2.467 11.628 1.00 74.31 106 GLU A CA 1
ATOM 783 C C . GLU A 1 106 ? 0.098 2.747 11.016 1.00 74.31 106 GLU A C 1
ATOM 785 O O . GLU A 1 106 ? -0.081 3.587 10.131 1.00 74.31 106 GLU A O 1
ATOM 790 N N . GLY A 1 107 ? -0.898 1.994 11.495 1.00 77.19 107 GLY A N 1
ATOM 791 C CA . GLY A 1 107 ? -2.299 2.036 11.070 1.00 77.19 107 GLY A CA 1
ATOM 792 C C . GLY A 1 107 ? -2.553 1.739 9.586 1.00 77.19 107 GLY A C 1
ATOM 793 O O . GLY A 1 107 ? -3.567 2.171 9.047 1.00 77.19 107 GLY A O 1
ATOM 794 N N . CYS A 1 108 ? -1.659 0.985 8.947 1.00 85.06 108 CYS A N 1
ATOM 795 C CA . CYS A 1 108 ? -1.970 0.192 7.762 1.00 85.06 108 CYS A CA 1
ATOM 796 C C . CYS A 1 108 ? -2.264 -1.267 8.188 1.00 85.06 108 CYS A C 1
ATOM 798 O O . CYS A 1 108 ? -1.744 -1.723 9.213 1.00 85.06 108 CYS A O 1
ATOM 800 N N . PRO A 1 109 ? -3.055 -2.043 7.426 1.00 83.12 109 PRO A N 1
ATOM 801 C CA . PRO A 1 109 ? -3.234 -3.473 7.681 1.00 83.12 109 PRO A CA 1
ATOM 802 C C . PRO A 1 109 ? -1.905 -4.236 7.613 1.00 83.12 109 PRO A C 1
ATOM 804 O O . PRO A 1 109 ? -1.308 -4.312 6.546 1.00 83.12 109 PRO A O 1
ATOM 807 N N . LYS A 1 110 ? -1.455 -4.827 8.729 1.00 74.81 110 LYS A N 1
ATOM 808 C CA . LYS A 1 110 ? -0.127 -5.470 8.850 1.00 74.81 110 LYS A CA 1
ATOM 809 C C . LYS A 1 110 ? 0.055 -6.755 8.040 1.00 74.81 110 LYS A C 1
ATOM 811 O O . LYS A 1 110 ? 1.184 -7.078 7.686 1.00 74.81 110 LYS A O 1
ATOM 816 N N . MET A 1 111 ? -1.026 -7.490 7.781 1.00 69.88 111 MET A N 1
ATOM 817 C CA . MET A 1 111 ? -1.013 -8.761 7.052 1.00 69.88 111 MET A CA 1
ATOM 818 C C . MET A 1 111 ? -2.334 -8.993 6.314 1.00 69.88 111 MET A C 1
ATOM 820 O O . MET A 1 111 ? -3.388 -8.522 6.742 1.00 69.88 111 MET A O 1
ATOM 824 N N . GLY A 1 112 ? -2.266 -9.785 5.246 1.00 67.12 112 GLY A N 1
ATOM 825 C CA . GLY A 1 112 ? -3.398 -10.394 4.553 1.00 67.12 112 GLY A CA 1
ATOM 826 C C . GLY A 1 112 ? -3.114 -10.572 3.062 1.00 67.12 112 GLY A C 1
ATOM 827 O O . GLY A 1 112 ? -2.015 -10.276 2.596 1.00 67.12 112 GLY A O 1
ATOM 828 N N . VAL A 1 113 ? -4.094 -11.091 2.322 1.00 69.56 113 VAL A N 1
ATOM 829 C CA . VAL A 1 113 ? -3.957 -11.371 0.886 1.00 69.56 113 VAL A CA 1
ATOM 830 C C . VAL A 1 113 ? -4.427 -10.145 0.097 1.00 69.56 113 VAL A C 1
ATOM 832 O O . VAL A 1 113 ? -5.634 -9.900 0.049 1.00 69.56 113 VAL A O 1
ATOM 835 N N . PRO A 1 114 ? -3.524 -9.344 -0.499 1.00 73.44 114 PRO A N 1
ATOM 836 C CA . PRO A 1 114 ? -3.926 -8.227 -1.331 1.00 73.44 114 PRO A CA 1
ATOM 837 C C . PRO A 1 114 ? -4.659 -8.685 -2.593 1.00 73.44 114 PRO A C 1
ATOM 839 O O . PRO A 1 114 ? -4.318 -9.695 -3.208 1.00 73.44 114 PRO A O 1
ATOM 842 N N . ILE A 1 115 ? -5.621 -7.874 -3.025 1.00 78.81 115 ILE A N 1
ATOM 843 C CA . ILE A 1 115 ? -6.208 -7.949 -4.362 1.00 78.81 115 ILE A CA 1
ATOM 844 C C . ILE A 1 115 ? -5.305 -7.143 -5.297 1.00 78.81 115 ILE A C 1
ATOM 846 O O . ILE A 1 115 ? -5.204 -5.923 -5.145 1.00 78.81 115 ILE A O 1
ATOM 850 N N . LEU A 1 116 ? -4.655 -7.826 -6.241 1.00 75.88 116 LEU A N 1
ATOM 851 C CA . LEU A 1 116 ? -3.765 -7.225 -7.235 1.00 75.88 116 LEU A CA 1
ATOM 852 C C . LEU A 1 116 ? -4.513 -6.907 -8.532 1.00 75.88 116 LEU A C 1
ATOM 854 O O . LEU A 1 116 ? -5.297 -7.720 -9.024 1.00 75.88 116 LEU A O 1
ATOM 858 N N . ARG A 1 117 ? -4.253 -5.725 -9.094 1.00 77.94 117 ARG A N 1
ATOM 859 C CA . ARG A 1 117 ? -4.733 -5.296 -10.414 1.00 77.94 117 ARG A CA 1
ATOM 860 C C . ARG A 1 117 ? -3.588 -4.648 -11.185 1.00 77.94 117 ARG A C 1
ATOM 862 O O . ARG A 1 117 ? -2.951 -3.743 -10.659 1.00 77.94 117 ARG A O 1
ATOM 869 N N . SER A 1 118 ? -3.342 -5.100 -12.408 1.00 73.62 118 SER A N 1
ATOM 870 C CA . SER A 1 118 ? -2.414 -4.469 -13.351 1.00 73.62 118 SER A CA 1
ATOM 871 C C . SER A 1 118 ? -3.189 -3.629 -14.362 1.00 73.62 118 SER A C 1
ATOM 873 O O . SER A 1 118 ? -4.288 -4.018 -14.769 1.00 73.62 118 SER A O 1
ATOM 875 N N . PHE A 1 119 ? -2.618 -2.507 -14.782 1.00 72.31 119 PHE A N 1
ATOM 876 C CA . PHE A 1 119 ? -3.175 -1.639 -15.815 1.00 72.31 119 PHE A CA 1
ATOM 877 C C . PHE A 1 119 ? -2.190 -1.550 -16.992 1.00 72.31 119 PHE A C 1
ATOM 879 O O . PHE A 1 119 ? -0.985 -1.513 -16.731 1.00 72.31 119 PHE A O 1
ATOM 886 N N . PRO A 1 120 ? -2.686 -1.574 -18.244 1.00 61.81 120 PRO A N 1
ATOM 887 C CA . PRO A 1 120 ? -1.866 -1.372 -19.437 1.00 61.81 120 PRO A CA 1
ATOM 888 C C . PRO A 1 120 ? -1.400 0.081 -19.592 1.00 61.81 120 PRO A C 1
ATOM 890 O O . PRO A 1 120 ? -2.059 0.984 -19.020 1.00 61.81 120 PRO A O 1
#

Sequence (120 aa):
MRTFLTLAAVAALSTPAAADRFEARLVAPTPQGGILAARLIVDGGPGGVRWTMACTDEGDLRGRPARIRTYQGSAPFEPEWVMGTAPEGRFTLALRGRPLLATSLEGCPKMGVPILRSFP

Foldseek 3Di:
DDDDDDDDPPPPPPPWDQFKKKWWKDWDADPQGWIKIKIKIWTHTDPFIKIKIKIWTCAHPVPGHIDIDMDIDTDHHDPFKDKDADPQGIWMFGPDDFTFTQDSHPRHDRGDGIDMDIDD

Radius of gyration: 21.06 Å; chains: 1; bounding box: 60×25×74 Å